Protein AF-A0A7Y8H910-F1 (afdb_monomer_lite)

Secondary structure (DSSP, 8-state):
-----EE-B--SSTT---B-TT-S-SSS--SEEEESSHHHHHH-THHHHS-S--EEEEEEEEEEEEEETTEEEEEEEEEEEEEEEE-TTT--EEETTTS-EEEEEEEEEEETTEEEEEEEEEETTTGGGS---TTPEEHHHHHHHHHHHH--EE----------

Sequence (164 aa):
MKRFKAECLCGYSYYFYELHTNGPPEVDPCGIYAYNSPQYAFADPLFKIIPNGVVFGKVKLWGKVQKHQFGYRAQFAYPFSLMIAVCDECKQPINLSSDFFILRVFGAFMEGGKTFAFSQFICRNCLSLVCSSETDLEGKRVVHLLQKKYGIQIEKREIGLTVS

Radius of gyration: 16.11 Å; chains: 1; bounding box: 35×38×42 Å

Structure (mmCIF, N/CA/C/O backbone):
data_AF-A0A7Y8H910-F1
#
_entry.id   AF-A0A7Y8H910-F1
#
loop_
_atom_site.group_PDB
_atom_site.id
_atom_site.type_symbol
_atom_site.label_atom_id
_atom_site.label_alt_id
_atom_site.label_comp_id
_atom_site.label_asym_id
_atom_site.label_entity_id
_atom_site.label_seq_id
_atom_site.pdbx_PDB_ins_code
_atom_site.Cartn_x
_atom_site.Cartn_y
_atom_site.Cartn_z
_atom_site.occupancy
_atom_site.B_iso_or_equiv
_atom_site.auth_seq_id
_atom_site.auth_comp_id
_atom_site.auth_asym_id
_atom_site.auth_atom_id
_atom_site.pdbx_PDB_model_num
ATOM 1 N N . MET A 1 1 ? -13.575 7.754 -15.348 1.00 40.75 1 MET A N 1
ATOM 2 C CA . MET A 1 1 ? -13.016 7.357 -14.032 1.00 40.75 1 MET A CA 1
ATOM 3 C C . MET A 1 1 ? -11.517 7.648 -14.027 1.00 40.75 1 MET A C 1
ATOM 5 O O . MET A 1 1 ? -10.818 7.087 -14.863 1.00 40.75 1 MET A O 1
ATOM 9 N N . LYS A 1 2 ? -11.016 8.555 -13.172 1.00 44.91 2 LYS A N 1
ATOM 10 C CA . LYS A 1 2 ? -9.565 8.810 -13.058 1.00 44.91 2 LYS A CA 1
ATOM 11 C C . LYS A 1 2 ? -8.913 7.582 -12.411 1.00 44.91 2 LYS A C 1
ATOM 13 O O . LYS A 1 2 ? -9.213 7.274 -11.263 1.00 44.91 2 LYS A O 1
ATOM 18 N N . ARG A 1 3 ? -8.076 6.855 -13.156 1.00 46.19 3 ARG A N 1
ATOM 19 C CA . ARG A 1 3 ? -7.318 5.714 -12.622 1.00 46.19 3 ARG A CA 1
ATOM 20 C C . ARG A 1 3 ? -6.145 6.255 -11.806 1.00 46.19 3 ARG A C 1
ATOM 22 O O . ARG A 1 3 ? -5.404 7.101 -12.299 1.00 46.19 3 ARG A O 1
ATOM 29 N N . PHE A 1 4 ? -6.002 5.798 -10.565 1.00 49.66 4 PHE A N 1
ATOM 30 C CA . PHE A 1 4 ? -4.780 6.018 -9.795 1.00 49.66 4 PHE A CA 1
ATOM 31 C C . PHE A 1 4 ? -3.636 5.279 -10.504 1.00 49.66 4 PHE A C 1
ATOM 33 O O . PHE A 1 4 ? -3.789 4.106 -10.838 1.00 49.66 4 PHE A O 1
ATOM 40 N N . LYS A 1 5 ? -2.522 5.954 -10.782 1.00 56.81 5 LYS A N 1
ATOM 41 C CA . LYS A 1 5 ? -1.302 5.311 -11.280 1.00 56.81 5 LYS A CA 1
ATOM 42 C C . LYS A 1 5 ? -0.199 5.572 -10.270 1.00 56.81 5 LYS A C 1
ATOM 44 O O . LYS A 1 5 ? -0.002 6.719 -9.876 1.00 56.81 5 LYS A O 1
ATOM 49 N N . ALA A 1 6 ? 0.476 4.515 -9.843 1.00 57.09 6 ALA A N 1
ATOM 50 C CA . ALA A 1 6 ? 1.787 4.658 -9.240 1.00 57.09 6 ALA A CA 1
ATOM 51 C C . ALA A 1 6 ? 2.819 4.690 -10.375 1.00 57.09 6 ALA A C 1
ATOM 53 O O . ALA A 1 6 ? 2.721 3.909 -11.327 1.00 57.09 6 ALA A O 1
ATOM 54 N N . GLU A 1 7 ? 3.764 5.616 -10.280 1.00 55.88 7 GLU A N 1
ATOM 55 C CA . GLU A 1 7 ? 4.914 5.741 -11.174 1.00 55.88 7 GLU A CA 1
ATOM 56 C C . GLU A 1 7 ? 6.166 5.621 -10.312 1.00 55.88 7 GLU A C 1
ATOM 58 O O . GLU A 1 7 ? 6.188 6.110 -9.180 1.00 55.88 7 GLU A O 1
ATOM 63 N N . CYS A 1 8 ? 7.185 4.930 -10.815 1.00 51.25 8 CYS A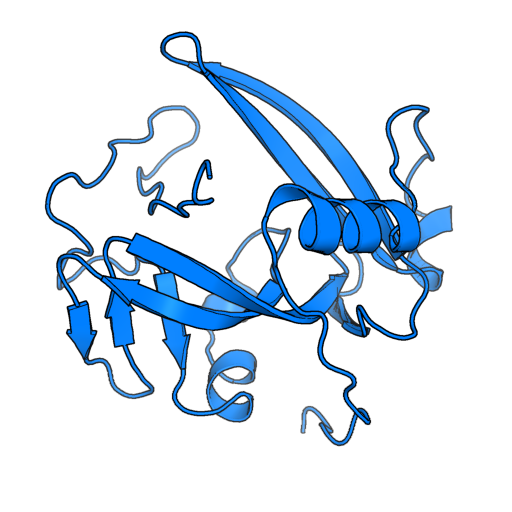 N 1
ATOM 64 C CA . CYS A 1 8 ? 8.439 4.846 -10.090 1.00 51.25 8 CYS A CA 1
ATOM 65 C C . CYS A 1 8 ? 9.147 6.208 -10.102 1.00 51.25 8 CYS A C 1
ATOM 67 O O . CYS A 1 8 ? 9.394 6.771 -11.168 1.00 51.25 8 CYS A O 1
ATOM 69 N N . LEU A 1 9 ? 9.455 6.718 -8.910 1.00 50.16 9 LEU A N 1
ATOM 70 C CA . LEU A 1 9 ? 10.248 7.922 -8.691 1.00 50.16 9 LEU A CA 1
ATOM 71 C C . LEU A 1 9 ? 11.657 7.479 -8.273 1.00 50.16 9 LEU A C 1
ATOM 73 O O . LEU A 1 9 ? 11.920 7.322 -7.083 1.00 50.16 9 LEU A O 1
ATOM 77 N N . CYS A 1 10 ? 12.539 7.206 -9.236 1.00 47.28 10 CYS A N 1
ATOM 78 C CA . CYS A 1 10 ? 13.961 6.973 -8.972 1.00 47.28 10 CYS A CA 1
ATOM 79 C C . CYS A 1 10 ? 14.784 8.165 -9.451 1.00 47.28 10 CYS A C 1
ATOM 81 O O . CYS A 1 10 ? 14.756 8.534 -10.613 1.00 47.28 10 CYS A O 1
ATOM 83 N N . GLY A 1 11 ? 15.519 8.753 -8.517 1.00 37.66 11 GLY A N 1
ATOM 84 C CA . GLY A 1 11 ? 16.592 9.705 -8.740 1.00 37.66 11 GLY A CA 1
ATOM 85 C C . GLY A 1 11 ? 17.434 9.664 -7.477 1.00 37.66 11 GLY A C 1
ATOM 86 O O . GLY A 1 11 ? 16.929 9.916 -6.382 1.00 37.66 11 GLY A O 1
ATOM 87 N N . TYR A 1 12 ? 18.677 9.203 -7.586 1.00 31.47 12 TYR A N 1
ATOM 88 C CA . TYR A 1 12 ? 19.590 9.238 -6.453 1.00 31.47 12 TYR A CA 1
ATOM 89 C C . TYR A 1 12 ? 19.811 10.700 -6.057 1.00 31.47 12 TYR A C 1
ATOM 91 O O . TYR A 1 12 ? 20.071 11.549 -6.904 1.00 31.47 12 TYR A O 1
ATOM 99 N N . SER A 1 13 ? 19.780 10.941 -4.749 1.00 26.38 13 SER A N 1
ATOM 100 C CA . SER A 1 13 ? 19.937 12.223 -4.061 1.00 26.38 13 SER A CA 1
ATOM 101 C C . SER A 1 13 ? 18.652 13.031 -3.875 1.00 26.38 13 SER A C 1
ATOM 103 O O . SER A 1 13 ? 17.880 13.301 -4.792 1.00 26.38 13 SER A O 1
ATOM 105 N N . TYR A 1 14 ? 18.452 13.418 -2.615 1.00 26.42 14 TYR A N 1
ATOM 106 C CA . TYR A 1 14 ? 17.711 14.598 -2.207 1.00 26.42 14 TYR A CA 1
ATOM 107 C C . TYR A 1 14 ? 17.711 15.646 -3.339 1.00 26.42 14 TYR A C 1
ATOM 109 O O . TYR A 1 14 ? 18.773 16.152 -3.681 1.00 26.42 14 TYR A O 1
ATOM 117 N N . TYR A 1 15 ? 16.527 15.951 -3.880 1.00 24.89 15 TYR A N 1
ATOM 118 C CA . TYR A 1 15 ? 16.200 17.073 -4.780 1.00 24.89 15 TYR A CA 1
ATOM 119 C C . TYR A 1 15 ? 16.029 16.859 -6.295 1.00 24.89 15 TYR A C 1
ATOM 121 O O . TYR A 1 15 ? 15.528 17.795 -6.910 1.00 24.89 15 TYR A O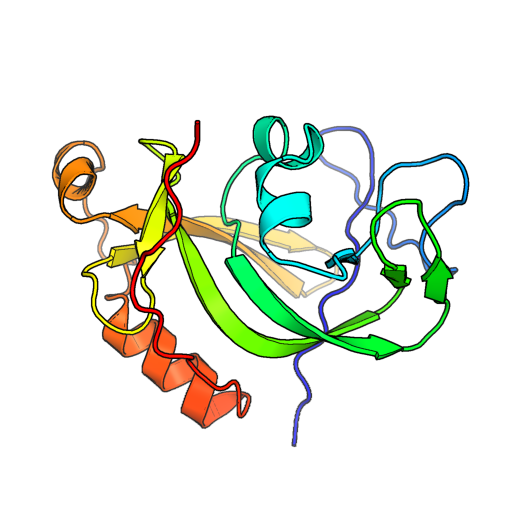 1
ATOM 129 N N . PHE A 1 16 ? 16.279 15.696 -6.911 1.00 23.92 16 PHE A N 1
ATOM 130 C CA . PHE A 1 16 ? 15.962 15.533 -8.348 1.00 23.92 16 PHE A CA 1
ATOM 131 C C . PHE A 1 16 ? 15.447 14.128 -8.697 1.00 23.92 16 PHE A C 1
ATOM 133 O O . PHE A 1 16 ? 16.192 13.155 -8.639 1.00 23.92 16 PHE A O 1
ATOM 140 N N . TYR A 1 17 ? 14.167 14.021 -9.079 1.00 39.88 17 TYR A N 1
ATOM 141 C CA . TYR A 1 17 ? 13.554 12.772 -9.546 1.00 39.88 17 TYR A CA 1
ATOM 142 C C . TYR A 1 17 ? 13.423 12.791 -11.073 1.00 39.88 17 TYR A C 1
ATOM 144 O O . TYR A 1 17 ? 12.532 13.445 -11.617 1.00 39.88 17 TYR A O 1
ATOM 152 N N . GLU A 1 18 ? 14.260 12.036 -11.784 1.00 35.31 18 GLU A N 1
ATOM 153 C CA . GLU A 1 18 ? 13.974 11.726 -13.183 1.00 35.31 18 GLU A CA 1
ATOM 154 C C . GLU A 1 18 ? 12.917 10.618 -13.233 1.00 35.31 18 GLU A C 1
ATOM 156 O O . GLU A 1 18 ? 13.115 9.489 -12.790 1.00 35.31 18 GLU A O 1
ATOM 161 N N . LEU A 1 19 ? 11.739 10.931 -13.771 1.00 44.59 19 LEU A N 1
ATOM 162 C CA . LEU A 1 19 ? 10.764 9.896 -14.098 1.00 44.59 19 LEU A CA 1
ATOM 163 C C . LEU A 1 19 ? 11.405 8.968 -15.132 1.00 44.59 19 LEU A C 1
ATOM 165 O O . LEU A 1 19 ? 11.657 9.393 -16.259 1.00 44.59 19 LEU A O 1
ATOM 169 N N . HIS A 1 20 ? 11.622 7.696 -14.791 1.00 47.62 20 HIS A N 1
ATOM 170 C CA . HIS A 1 20 ? 12.026 6.697 -15.778 1.00 47.62 20 HIS A CA 1
ATOM 171 C C . HIS A 1 20 ? 10.878 6.495 -16.778 1.00 47.62 20 HIS A C 1
ATOM 173 O O . HIS A 1 20 ? 9.996 5.647 -16.618 1.00 47.62 20 HIS A O 1
ATOM 179 N N . THR A 1 21 ? 10.885 7.284 -17.850 1.00 50.12 21 THR A N 1
ATOM 180 C CA . THR A 1 21 ? 9.899 7.241 -18.941 1.00 50.12 21 THR A CA 1
ATOM 181 C C . THR A 1 21 ? 9.909 5.904 -19.686 1.00 50.12 21 THR A C 1
ATOM 183 O O . THR A 1 21 ? 8.924 5.557 -20.336 1.00 50.12 21 THR A O 1
ATOM 186 N N . ASN A 1 22 ? 10.971 5.111 -19.514 1.00 52.88 22 ASN A N 1
ATOM 187 C CA . ASN A 1 22 ? 11.207 3.838 -20.198 1.00 52.88 22 ASN A CA 1
ATOM 188 C C . ASN A 1 22 ? 10.980 2.591 -19.316 1.00 52.88 22 ASN A C 1
ATOM 190 O O . ASN A 1 22 ? 11.297 1.472 -19.732 1.00 52.88 22 ASN A O 1
ATOM 194 N N . GLY A 1 23 ? 10.411 2.761 -18.115 1.00 51.75 23 GLY A N 1
ATOM 195 C CA . GLY A 1 23 ? 10.168 1.669 -17.166 1.00 51.75 23 GLY A CA 1
ATOM 196 C C . GLY A 1 23 ? 11.385 1.303 -16.311 1.00 51.75 23 GLY A C 1
ATOM 197 O O . GLY A 1 23 ? 12.408 1.984 -16.387 1.00 51.75 23 GLY A O 1
ATOM 198 N N . PRO A 1 24 ? 11.274 0.255 -15.470 1.00 55.03 24 PRO A N 1
ATOM 199 C CA . PRO A 1 24 ? 12.338 -0.111 -14.545 1.00 55.03 24 PRO A CA 1
ATOM 200 C C . PRO A 1 24 ? 13.628 -0.462 -15.315 1.00 55.03 24 PRO A C 1
ATOM 202 O O . PRO A 1 24 ? 13.572 -1.224 -16.292 1.00 55.03 24 PRO A O 1
ATOM 205 N N . PRO A 1 25 ? 14.778 0.111 -14.926 1.00 61.03 25 PRO A N 1
ATOM 206 C CA . PRO A 1 25 ? 16.081 -0.261 -15.464 1.00 61.03 25 PRO A CA 1
ATOM 207 C C . PRO A 1 25 ? 16.457 -1.689 -15.038 1.00 61.03 25 PRO A C 1
ATOM 209 O O . PRO A 1 25 ? 16.062 -2.175 -13.978 1.00 61.03 25 PRO A O 1
ATOM 212 N N . GLU A 1 26 ? 17.236 -2.387 -15.868 1.00 59.06 26 GLU A N 1
ATOM 213 C CA . GLU A 1 26 ? 17.642 -3.770 -15.566 1.00 59.06 26 GLU A CA 1
ATOM 214 C C . GLU A 1 26 ? 18.531 -3.850 -14.323 1.00 59.06 26 GLU A C 1
ATOM 216 O O . GLU A 1 26 ? 18.346 -4.747 -13.503 1.00 59.06 26 GLU A O 1
ATOM 221 N N . VAL A 1 27 ? 19.432 -2.879 -14.165 1.00 57.69 27 VAL A N 1
ATOM 222 C CA . VAL A 1 27 ? 20.478 -2.848 -13.130 1.00 57.69 27 VAL A CA 1
ATOM 223 C C . VAL A 1 27 ? 20.143 -1.990 -11.912 1.00 57.69 27 VAL A C 1
ATOM 225 O O . VAL A 1 27 ? 20.783 -2.157 -10.879 1.00 57.69 27 VAL A O 1
ATOM 228 N N . ASP A 1 28 ? 19.154 -1.101 -11.997 1.00 61.56 28 ASP A N 1
ATOM 229 C CA . ASP A 1 28 ? 18.771 -0.242 -10.872 1.00 61.56 28 ASP A CA 1
ATOM 230 C C . ASP A 1 28 ? 17.511 -0.816 -10.186 1.00 61.56 28 ASP A C 1
ATOM 232 O O . ASP A 1 28 ? 16.581 -1.270 -10.867 1.00 61.56 28 ASP A O 1
ATOM 236 N N . PRO A 1 29 ? 17.497 -0.900 -8.838 1.00 61.72 29 PRO A N 1
ATOM 237 C CA . PRO A 1 29 ? 16.412 -1.493 -8.065 1.00 61.72 29 PRO A CA 1
ATOM 238 C C . PRO A 1 29 ? 15.107 -0.692 -8.113 1.00 61.72 29 PRO A C 1
ATOM 240 O O . PRO A 1 29 ? 14.175 -1.032 -7.387 1.00 61.72 29 PRO A O 1
ATOM 243 N N . CYS A 1 30 ? 14.975 0.337 -8.939 1.00 57.72 30 CYS A N 1
ATOM 244 C CA . CYS A 1 30 ? 13.737 1.080 -9.019 1.00 57.72 30 CYS A CA 1
ATOM 245 C C . CYS A 1 30 ? 12.624 0.374 -9.820 1.00 57.72 30 CYS A C 1
ATOM 247 O O . CYS A 1 30 ? 12.853 -0.407 -10.745 1.00 57.72 30 CYS A O 1
ATOM 249 N N . GLY A 1 31 ? 11.377 0.591 -9.402 1.00 59.34 31 GLY A N 1
ATOM 250 C CA . GLY A 1 31 ? 10.167 0.035 -10.006 1.00 59.34 31 GLY A CA 1
ATOM 251 C C . GLY A 1 31 ? 9.088 -0.262 -8.966 1.00 59.34 31 GLY A C 1
ATOM 252 O O . GLY A 1 31 ? 9.319 -0.170 -7.762 1.00 59.34 31 GLY A O 1
ATOM 253 N N . ILE A 1 32 ? 7.895 -0.642 -9.427 1.00 73.81 32 ILE A N 1
ATOM 254 C CA . ILE A 1 32 ? 6.859 -1.196 -8.546 1.00 73.81 32 ILE A CA 1
ATOM 255 C C . ILE A 1 32 ? 7.069 -2.703 -8.466 1.00 73.81 32 ILE A C 1
ATOM 257 O O . ILE A 1 32 ? 6.957 -3.387 -9.485 1.00 73.81 32 ILE A O 1
ATOM 261 N N . TYR A 1 33 ? 7.362 -3.204 -7.268 1.00 78.38 33 TYR A N 1
ATOM 262 C CA . TYR A 1 33 ? 7.586 -4.624 -7.015 1.00 78.38 33 TYR A CA 1
ATOM 263 C C . TYR A 1 33 ? 6.266 -5.336 -6.743 1.00 78.38 33 TYR A C 1
ATOM 265 O O . TYR A 1 33 ? 5.506 -4.962 -5.849 1.00 78.38 33 TYR A O 1
ATOM 273 N N . ALA A 1 34 ? 6.011 -6.391 -7.506 1.00 85.50 34 ALA A N 1
ATOM 274 C CA . ALA A 1 34 ? 4.900 -7.301 -7.304 1.00 85.50 34 ALA A CA 1
ATOM 275 C C . ALA A 1 34 ? 5.450 -8.704 -7.067 1.00 85.50 34 ALA A C 1
ATOM 277 O O . ALA A 1 34 ? 5.967 -9.341 -7.981 1.00 85.50 34 ALA A O 1
ATOM 278 N N . TYR A 1 35 ? 5.315 -9.186 -5.839 1.00 85.94 35 TYR A N 1
ATOM 279 C CA . TYR A 1 35 ? 5.779 -10.507 -5.438 1.00 85.94 35 TYR A CA 1
ATOM 280 C C . TYR A 1 35 ? 4.709 -11.563 -5.720 1.00 85.94 35 TYR A C 1
ATOM 282 O O . TYR A 1 35 ? 3.514 -11.311 -5.563 1.00 85.94 35 TYR A O 1
ATOM 290 N N . ASN A 1 36 ? 5.137 -12.771 -6.087 1.00 84.44 36 ASN A N 1
ATOM 291 C CA . ASN A 1 36 ? 4.233 -13.902 -6.319 1.00 84.44 36 ASN A CA 1
ATOM 292 C C . ASN A 1 36 ? 3.574 -14.407 -5.026 1.00 84.44 36 ASN A C 1
ATOM 294 O O . ASN A 1 36 ? 2.540 -15.069 -5.081 1.00 84.44 36 ASN A O 1
ATOM 298 N N . SER A 1 37 ? 4.162 -14.108 -3.864 1.00 81.00 37 SER A N 1
ATOM 299 C CA . SER A 1 37 ? 3.590 -14.427 -2.560 1.00 81.00 37 SER A CA 1
ATOM 300 C C . SER A 1 37 ? 3.910 -13.333 -1.531 1.00 81.00 37 SER A C 1
ATOM 302 O O . SER A 1 37 ? 4.956 -12.681 -1.630 1.00 81.00 37 SER A O 1
ATOM 304 N N . PRO A 1 38 ? 3.047 -13.128 -0.516 1.00 74.81 38 PRO A N 1
ATOM 305 C CA . PRO A 1 38 ? 3.334 -12.196 0.570 1.00 74.81 38 PRO A CA 1
ATOM 306 C C . PRO A 1 38 ? 4.628 -12.527 1.319 1.00 74.81 38 PRO A C 1
ATOM 308 O O . PRO A 1 38 ? 5.328 -11.616 1.739 1.00 74.81 38 PRO A O 1
ATOM 311 N N . GLN A 1 39 ? 4.960 -13.812 1.478 1.00 78.50 39 GLN A N 1
ATOM 312 C CA . GLN A 1 39 ? 6.147 -14.259 2.211 1.00 78.50 39 GLN A CA 1
ATOM 313 C C . GLN A 1 39 ? 7.432 -13.707 1.589 1.00 78.50 39 GLN A C 1
ATOM 315 O O . GLN A 1 39 ? 8.297 -13.221 2.311 1.00 78.50 39 GLN A O 1
ATOM 320 N N . TYR A 1 40 ? 7.529 -13.710 0.256 1.00 81.44 40 TYR A N 1
ATOM 321 C CA . TYR A 1 40 ? 8.676 -13.113 -0.425 1.00 81.44 40 TYR A CA 1
ATOM 322 C C . TYR A 1 40 ? 8.741 -11.600 -0.232 1.00 81.44 40 TYR A C 1
ATOM 324 O O . TYR A 1 40 ? 9.825 -11.066 -0.040 1.00 81.44 40 TYR A O 1
ATOM 332 N N . ALA A 1 41 ? 7.591 -10.922 -0.214 1.00 77.12 41 ALA A N 1
ATOM 333 C CA . ALA A 1 41 ? 7.538 -9.478 -0.011 1.00 77.12 41 ALA A CA 1
ATOM 334 C C . ALA A 1 41 ? 8.054 -9.055 1.380 1.00 77.12 41 ALA A C 1
ATOM 336 O O . ALA A 1 41 ? 8.688 -8.013 1.502 1.00 77.12 41 ALA A O 1
ATOM 337 N N . PHE A 1 42 ? 7.801 -9.863 2.418 1.00 72.31 42 PHE A N 1
ATOM 338 C CA . PHE A 1 42 ? 8.299 -9.613 3.779 1.00 72.31 42 PHE A CA 1
ATOM 339 C C . PHE A 1 42 ? 9.759 -10.029 3.984 1.00 72.31 42 PHE A C 1
ATOM 341 O O . PHE A 1 42 ? 10.449 -9.439 4.812 1.00 72.31 42 PHE A O 1
ATOM 348 N N . ALA A 1 43 ? 10.221 -11.050 3.260 1.00 76.25 43 ALA A N 1
ATOM 349 C CA . ALA A 1 43 ? 11.595 -11.536 3.351 1.00 76.25 43 ALA A CA 1
ATOM 350 C C . ALA A 1 43 ? 12.592 -10.682 2.549 1.00 76.25 43 ALA A C 1
ATOM 352 O O . ALA A 1 43 ? 13.794 -10.768 2.800 1.00 76.25 43 ALA A O 1
ATOM 353 N N . ASP A 1 44 ? 12.116 -9.882 1.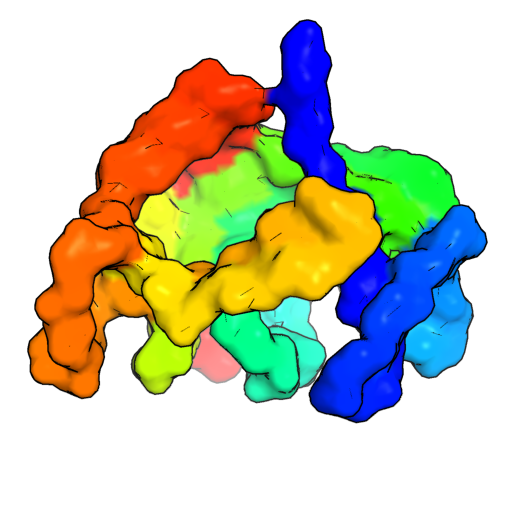588 1.00 74.88 44 ASP A N 1
ATOM 354 C CA . ASP A 1 44 ? 12.980 -9.086 0.719 1.00 74.88 44 ASP A CA 1
ATOM 355 C C . ASP A 1 44 ? 13.757 -8.022 1.528 1.00 74.88 44 ASP A C 1
ATOM 357 O O . ASP A 1 44 ? 13.142 -7.169 2.174 1.00 74.88 44 ASP A O 1
ATOM 361 N N . PRO A 1 45 ? 15.106 -8.016 1.498 1.00 70.50 45 PRO A N 1
ATOM 362 C CA . PRO A 1 45 ? 15.913 -6.994 2.163 1.00 70.50 45 PRO A CA 1
ATOM 363 C C . PRO A 1 45 ? 15.593 -5.563 1.721 1.00 70.50 45 PRO A C 1
ATOM 365 O O . PRO A 1 45 ? 15.780 -4.641 2.517 1.00 70.50 45 PRO A O 1
ATOM 368 N N . LEU A 1 46 ? 15.066 -5.368 0.502 1.00 66.94 46 LEU A N 1
ATOM 369 C CA . LEU A 1 46 ? 14.580 -4.071 0.028 1.00 66.94 46 LEU A CA 1
ATOM 370 C C . LEU A 1 46 ? 13.542 -3.481 0.989 1.00 66.94 46 LEU A C 1
ATOM 372 O O . LEU A 1 46 ? 13.544 -2.281 1.243 1.00 66.94 46 LEU A O 1
ATOM 376 N N . PHE A 1 47 ? 12.707 -4.319 1.608 1.00 65.62 47 PHE A N 1
ATOM 377 C CA . PHE A 1 47 ? 11.722 -3.880 2.592 1.00 65.62 47 PHE A CA 1
ATOM 378 C C . PHE A 1 47 ? 12.351 -3.171 3.800 1.00 65.62 47 PHE A C 1
ATOM 380 O O . PHE A 1 47 ? 11.773 -2.228 4.334 1.00 65.62 47 PHE A O 1
ATOM 387 N N . LYS A 1 48 ? 13.551 -3.590 4.219 1.00 62.31 48 LYS A N 1
ATOM 388 C CA . LYS A 1 48 ? 14.248 -3.001 5.373 1.00 62.31 48 LYS A CA 1
ATOM 389 C C . LYS A 1 48 ? 14.859 -1.636 5.066 1.00 62.31 48 LYS A C 1
ATOM 391 O O . LYS A 1 48 ? 15.124 -0.880 5.995 1.00 62.31 48 LYS A O 1
ATOM 396 N N . ILE A 1 49 ? 15.097 -1.337 3.789 1.00 61.41 49 ILE A N 1
ATOM 397 C CA . ILE A 1 49 ? 15.746 -0.097 3.347 1.00 61.41 49 ILE A CA 1
ATOM 398 C C . ILE A 1 49 ? 14.771 0.910 2.732 1.00 61.41 49 ILE A C 1
ATOM 400 O O . ILE A 1 49 ? 15.157 2.064 2.574 1.00 61.41 49 ILE A O 1
ATOM 404 N N . ILE A 1 50 ? 13.533 0.518 2.394 1.00 61.91 50 ILE A N 1
ATOM 405 C CA . ILE A 1 50 ? 12.523 1.453 1.879 1.00 61.91 50 ILE A CA 1
ATOM 406 C C . ILE A 1 50 ? 12.087 2.386 3.018 1.00 61.91 50 ILE A C 1
ATOM 408 O O . ILE A 1 50 ? 11.491 1.929 4.002 1.00 61.91 50 ILE A O 1
ATOM 412 N N . PRO A 1 51 ? 12.358 3.698 2.906 1.00 52.41 51 PRO A N 1
ATOM 413 C CA . PRO A 1 51 ? 11.927 4.648 3.903 1.00 52.41 51 PRO A CA 1
ATOM 414 C C . PRO A 1 51 ? 10.435 4.907 3.710 1.00 52.41 51 PRO A C 1
ATOM 416 O O . PRO A 1 51 ? 10.013 5.515 2.733 1.00 52.41 51 PRO A O 1
ATOM 419 N N . ASN A 1 52 ? 9.673 4.495 4.713 1.00 65.19 52 ASN A N 1
ATOM 420 C CA . ASN A 1 52 ? 8.335 4.972 5.018 1.00 65.19 52 ASN A CA 1
ATOM 421 C C . ASN A 1 52 ? 7.187 4.587 4.062 1.00 65.19 52 ASN A C 1
ATOM 423 O O . ASN A 1 52 ? 7.363 4.360 2.868 1.00 65.19 52 ASN A O 1
ATOM 427 N N . GLY A 1 53 ? 5.968 4.507 4.604 1.00 66.56 53 GLY A N 1
ATOM 428 C CA . GLY A 1 53 ? 4.740 4.438 3.801 1.00 66.56 53 GLY A CA 1
ATOM 429 C C . GLY A 1 53 ? 4.489 3.130 3.032 1.00 66.56 53 GLY A C 1
ATOM 430 O O . GLY A 1 53 ? 3.734 3.136 2.057 1.00 66.56 53 GLY A O 1
ATOM 431 N N . VAL A 1 54 ? 5.099 2.007 3.432 1.00 77.31 54 VAL A N 1
ATOM 432 C CA . VAL A 1 54 ? 4.941 0.728 2.717 1.00 77.31 54 VAL A CA 1
ATOM 433 C C . VAL A 1 54 ? 3.544 0.142 2.926 1.00 77.31 54 VAL A C 1
ATOM 435 O O . VAL A 1 54 ? 3.081 -0.026 4.057 1.00 77.31 54 VAL A O 1
ATOM 438 N N . VAL A 1 55 ? 2.897 -0.231 1.818 1.00 81.81 55 VAL A N 1
ATOM 439 C CA . VAL A 1 55 ? 1.604 -0.924 1.810 1.00 81.81 55 VAL A CA 1
ATOM 440 C C . VAL A 1 55 ? 1.664 -2.150 0.904 1.00 81.81 55 VAL A C 1
ATOM 442 O O . VAL A 1 55 ? 2.108 -2.079 -0.239 1.00 81.81 55 VAL A O 1
ATOM 445 N N . PHE A 1 56 ? 1.159 -3.270 1.408 1.00 84.31 56 PHE A N 1
ATOM 446 C CA . PHE A 1 56 ? 1.027 -4.533 0.699 1.00 84.31 56 PHE A CA 1
ATOM 447 C C . PHE A 1 56 ? -0.400 -4.753 0.213 1.00 84.31 56 PHE A C 1
ATOM 449 O O . PHE A 1 56 ? -1.380 -4.464 0.909 1.00 84.31 56 PHE A O 1
ATOM 456 N N . GLY A 1 57 ? -0.510 -5.340 -0.973 1.00 86.88 57 GLY A N 1
ATOM 457 C CA . GLY A 1 57 ? -1.781 -5.597 -1.623 1.00 86.88 57 GLY A CA 1
ATOM 458 C C . GLY A 1 57 ? -1.613 -6.257 -2.984 1.00 86.88 57 GLY A C 1
ATOM 459 O O . GLY A 1 57 ? -0.501 -6.606 -3.383 1.00 86.88 57 GLY A O 1
ATOM 460 N N . LYS A 1 58 ? -2.719 -6.426 -3.710 1.00 88.88 58 LYS A N 1
ATOM 461 C CA . LYS A 1 58 ? -2.685 -6.900 -5.095 1.00 88.88 58 LYS A CA 1
ATOM 462 C C . LYS A 1 58 ? -2.653 -5.710 -6.033 1.00 88.88 58 LYS A C 1
ATOM 464 O O . LYS A 1 58 ? -3.382 -4.735 -5.855 1.00 88.88 58 LYS A O 1
ATOM 469 N N . VAL A 1 59 ? -1.854 -5.822 -7.082 1.00 87.50 59 VAL A N 1
ATOM 470 C CA . VAL A 1 59 ? -1.697 -4.783 -8.097 1.00 87.50 59 VAL A CA 1
ATOM 471 C C . VAL A 1 59 ? -1.982 -5.342 -9.484 1.00 87.50 59 VAL A C 1
ATOM 473 O O . VAL A 1 59 ? -1.739 -6.514 -9.762 1.00 87.50 59 VAL A O 1
ATOM 476 N N . LYS A 1 60 ? -2.490 -4.490 -10.373 1.00 86.56 60 LYS A N 1
ATOM 477 C CA . LYS A 1 60 ? -2.503 -4.744 -11.817 1.00 86.56 60 LYS A CA 1
ATOM 478 C C . LYS A 1 60 ? -1.337 -3.986 -12.432 1.00 86.56 60 LYS A C 1
ATOM 480 O O . LYS A 1 60 ? -1.261 -2.773 -12.254 1.00 86.56 60 LYS A O 1
ATOM 485 N N . LEU A 1 61 ? -0.455 -4.697 -13.125 1.00 85.81 61 LEU A N 1
ATOM 486 C CA . LEU A 1 61 ? 0.749 -4.145 -13.750 1.00 85.81 61 LEU A CA 1
ATOM 487 C C . LEU A 1 61 ? 0.508 -3.865 -15.237 1.00 85.81 61 LEU A C 1
ATOM 489 O O . LEU A 1 61 ? -0.218 -4.618 -15.887 1.00 85.81 61 LEU A O 1
ATOM 493 N N . TRP A 1 62 ? 1.121 -2.814 -15.783 1.00 83.44 62 TRP A N 1
ATOM 494 C CA . TRP A 1 62 ? 1.161 -2.567 -17.232 1.00 83.44 62 TRP A CA 1
ATOM 495 C C . TRP A 1 62 ? 2.379 -1.722 -17.636 1.00 83.44 62 TRP A C 1
ATOM 497 O O . TRP A 1 62 ? 3.171 -1.294 -16.793 1.00 83.44 62 TRP A O 1
ATOM 507 N N . GLY A 1 63 ? 2.521 -1.476 -18.942 1.00 83.19 63 GLY A N 1
ATOM 508 C CA . GLY A 1 63 ? 3.708 -0.851 -19.529 1.00 83.19 63 GLY A CA 1
ATOM 509 C C . GLY A 1 63 ? 4.824 -1.878 -19.701 1.00 83.19 63 GLY A C 1
ATOM 510 O O . GLY A 1 63 ? 4.554 -3.030 -20.042 1.00 83.19 63 GLY A O 1
ATOM 511 N N . LYS A 1 64 ? 6.073 -1.480 -19.443 1.00 83.56 64 LYS A N 1
ATOM 512 C CA . LYS A 1 64 ? 7.202 -2.419 -19.403 1.00 83.56 64 LYS A CA 1
ATOM 513 C C . LYS A 1 64 ? 7.163 -3.237 -18.110 1.00 83.56 64 LYS A C 1
ATOM 515 O O . LYS A 1 64 ? 7.232 -2.665 -17.023 1.00 83.56 64 LYS A O 1
ATOM 520 N N . VAL A 1 65 ? 7.071 -4.561 -18.236 1.00 84.88 65 VAL A N 1
ATOM 521 C CA . VAL A 1 65 ? 7.071 -5.512 -17.113 1.00 84.88 65 VAL A CA 1
ATOM 522 C C . VAL A 1 65 ? 8.272 -6.444 -17.245 1.00 84.88 65 VAL A C 1
ATOM 524 O O . VAL A 1 65 ? 8.473 -7.054 -18.290 1.00 84.88 65 VAL A O 1
ATOM 527 N N . GLN A 1 66 ? 9.065 -6.556 -16.185 1.00 84.94 66 GLN A N 1
ATOM 528 C CA . GLN A 1 66 ? 10.248 -7.408 -16.110 1.00 84.94 66 GLN A CA 1
ATOM 529 C C . GLN A 1 66 ? 10.080 -8.425 -14.987 1.00 84.94 66 GLN A C 1
ATOM 531 O O . GLN A 1 66 ? 9.687 -8.076 -13.876 1.00 84.94 66 GLN A O 1
ATOM 536 N N . LYS A 1 67 ? 10.395 -9.690 -15.258 1.00 88.12 67 LYS A N 1
ATOM 537 C CA . LYS A 1 67 ? 10.403 -10.733 -14.231 1.00 88.12 67 LYS A CA 1
ATOM 538 C C . LYS A 1 67 ? 11.670 -10.612 -13.377 1.00 88.12 67 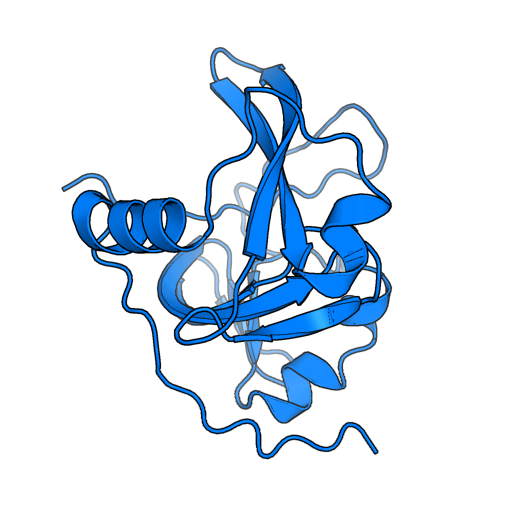LYS A C 1
ATOM 540 O O . LYS A 1 67 ? 12.743 -10.346 -13.907 1.00 88.12 67 LYS A O 1
ATOM 545 N N . HIS A 1 68 ? 11.550 -10.840 -12.075 1.00 82.56 68 HIS A N 1
ATOM 546 C CA . HIS A 1 68 ? 12.677 -11.060 -11.165 1.00 82.56 68 HIS A CA 1
ATOM 547 C C . HIS A 1 68 ? 12.468 -12.367 -10.388 1.00 82.56 68 HIS A C 1
ATOM 549 O O . HIS A 1 68 ? 11.460 -13.054 -10.568 1.00 82.56 68 HIS A O 1
ATOM 555 N N . GLN A 1 69 ? 13.418 -12.722 -9.519 1.00 84.56 69 GLN A N 1
ATOM 556 C CA . GLN A 1 69 ? 13.431 -14.001 -8.800 1.00 84.56 69 GLN A CA 1
ATOM 557 C C . GLN A 1 69 ? 12.131 -14.299 -8.028 1.00 84.56 69 GLN A C 1
ATOM 559 O O . GLN A 1 69 ? 11.711 -15.453 -7.966 1.00 84.56 69 GLN A O 1
ATOM 564 N N . PHE A 1 70 ? 11.467 -13.273 -7.487 1.00 84.44 70 PHE A N 1
ATOM 565 C CA . PHE A 1 70 ? 10.301 -13.429 -6.608 1.00 84.44 70 PHE A CA 1
ATOM 566 C C . PHE A 1 70 ? 8.985 -12.921 -7.209 1.00 84.44 70 PHE A C 1
ATOM 568 O O . PHE A 1 70 ? 7.949 -12.978 -6.542 1.00 84.44 70 PHE A O 1
ATOM 575 N N . GLY A 1 71 ? 8.995 -12.441 -8.456 1.00 88.75 71 GLY A N 1
ATOM 576 C CA . GLY A 1 71 ? 7.823 -11.815 -9.058 1.00 88.75 71 GLY A CA 1
ATOM 577 C C . GLY A 1 71 ? 8.144 -10.934 -10.259 1.00 88.75 71 GLY A C 1
ATOM 578 O O . GLY A 1 71 ? 8.870 -11.345 -11.167 1.00 88.75 71 GLY A O 1
ATOM 579 N N . TYR A 1 72 ? 7.579 -9.730 -10.275 1.00 87.44 72 TYR A N 1
ATOM 580 C CA . TYR A 1 72 ? 7.645 -8.793 -11.390 1.00 87.44 72 TYR A CA 1
ATOM 581 C C . TYR A 1 72 ? 7.930 -7.364 -10.923 1.00 87.44 72 TYR A C 1
ATOM 583 O O . TYR A 1 72 ? 7.452 -6.927 -9.880 1.00 87.44 72 TYR A O 1
ATOM 591 N N . ARG A 1 73 ? 8.656 -6.612 -11.750 1.00 84.31 73 ARG A N 1
ATOM 592 C CA . ARG A 1 73 ? 8.786 -5.155 -11.680 1.00 84.31 73 ARG A CA 1
ATOM 593 C C . ARG A 1 73 ? 8.056 -4.547 -12.864 1.00 84.31 73 ARG A C 1
ATOM 595 O O . ARG A 1 73 ? 8.198 -5.043 -1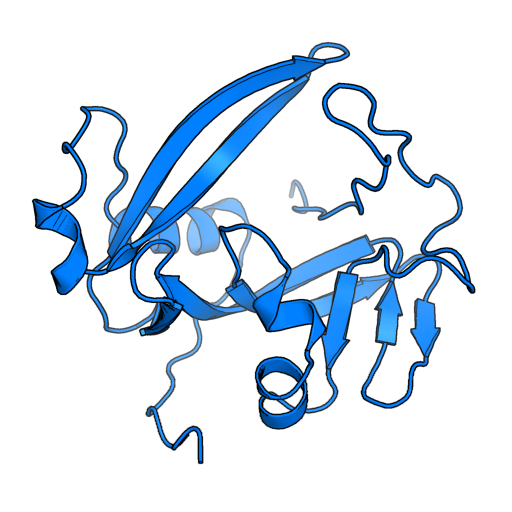3.981 1.00 84.31 73 ARG A O 1
ATOM 602 N N . ALA A 1 74 ? 7.291 -3.485 -12.649 1.00 79.75 74 ALA A N 1
ATOM 603 C CA . ALA A 1 74 ? 6.581 -2.813 -13.735 1.00 79.75 74 ALA A CA 1
ATOM 604 C C . ALA A 1 74 ? 6.783 -1.302 -13.730 1.00 79.75 74 ALA A C 1
ATOM 606 O O . ALA A 1 74 ? 7.006 -0.692 -12.683 1.00 79.75 74 ALA A O 1
ATOM 607 N N . GLN A 1 75 ? 6.647 -0.712 -14.918 1.00 75.38 75 GLN A N 1
ATOM 608 C CA . GLN A 1 75 ? 6.622 0.735 -15.119 1.00 75.38 75 GLN A CA 1
ATOM 609 C C . GLN A 1 75 ? 5.425 1.387 -14.422 1.00 75.38 75 GLN A C 1
ATOM 611 O O . GLN A 1 75 ? 5.564 2.447 -13.816 1.00 75.38 75 GLN A O 1
ATOM 616 N N . PHE A 1 76 ? 4.258 0.748 -14.502 1.00 77.31 76 PHE A N 1
ATOM 617 C CA . PHE A 1 76 ? 3.031 1.258 -13.913 1.00 77.31 76 PHE A CA 1
ATOM 618 C C . PHE A 1 76 ? 2.295 0.173 -13.138 1.00 77.31 76 PHE A C 1
ATOM 620 O O . PHE A 1 76 ? 2.290 -1.001 -13.526 1.00 77.31 76 PHE A O 1
ATOM 627 N N . ALA A 1 77 ? 1.599 0.594 -12.084 1.00 82.56 77 ALA A N 1
ATOM 628 C CA . ALA A 1 77 ? 0.662 -0.265 -11.385 1.00 82.56 77 ALA A CA 1
ATOM 629 C C . ALA A 1 77 ? -0.569 0.487 -10.884 1.00 82.56 77 ALA A C 1
ATOM 631 O O . ALA A 1 77 ? -0.549 1.693 -10.615 1.00 82.56 77 ALA A O 1
ATOM 632 N N . TYR A 1 78 ? -1.642 -0.277 -10.722 1.00 83.56 78 TYR A N 1
ATOM 633 C CA . TYR A 1 78 ? -2.882 0.140 -10.092 1.00 83.56 78 TYR A CA 1
ATOM 634 C C . TYR A 1 78 ? -3.123 -0.793 -8.905 1.00 83.56 78 TYR A C 1
ATOM 636 O O . TYR A 1 78 ? -3.196 -2.010 -9.117 1.00 83.56 78 TYR A O 1
ATOM 644 N N . PRO A 1 79 ? -3.251 -0.261 -7.678 1.00 85.31 79 PRO A N 1
ATOM 645 C CA . PRO A 1 79 ? -3.607 -1.057 -6.516 1.00 85.31 79 PRO A CA 1
ATOM 646 C C . PRO A 1 79 ? -5.031 -1.577 -6.701 1.00 85.31 79 PRO A C 1
ATOM 648 O O . PRO A 1 79 ? -5.995 -0.820 -6.689 1.00 85.31 79 PRO A O 1
ATOM 651 N N . PHE A 1 80 ? -5.162 -2.881 -6.917 1.00 87.06 80 PHE A N 1
ATOM 652 C CA . PHE A 1 80 ? -6.456 -3.544 -7.005 1.00 87.06 80 PHE A CA 1
ATOM 653 C C . PHE A 1 80 ? -7.048 -3.741 -5.611 1.00 87.06 80 PHE A C 1
ATOM 655 O O . PHE A 1 80 ? -8.226 -3.467 -5.377 1.00 87.06 80 PHE A O 1
ATOM 662 N N . SER A 1 81 ? -6.200 -4.156 -4.676 1.00 89.19 81 SER A N 1
ATOM 663 C CA . SER A 1 81 ? -6.549 -4.288 -3.273 1.00 89.19 81 SER A CA 1
ATOM 664 C C . SER A 1 81 ? -5.364 -3.952 -2.378 1.00 89.19 81 SER A C 1
ATOM 666 O O . SER A 1 81 ? -4.219 -4.071 -2.805 1.00 89.19 81 SER A O 1
ATOM 668 N N . LEU A 1 82 ? -5.637 -3.548 -1.140 1.00 89.19 82 LEU A N 1
ATOM 669 C CA . LEU A 1 82 ? -4.651 -3.323 -0.084 1.00 89.19 82 LEU A CA 1
ATOM 670 C C . LEU A 1 82 ? -5.024 -4.155 1.143 1.00 89.19 82 LEU A C 1
ATOM 672 O O . LEU A 1 82 ? -6.194 -4.469 1.352 1.00 89.19 82 LEU A O 1
ATOM 676 N N . MET A 1 83 ? -4.033 -4.520 1.948 1.00 88.88 83 MET A N 1
ATOM 677 C CA . MET A 1 83 ? -4.217 -5.458 3.056 1.00 88.88 83 MET A CA 1
ATOM 678 C C . MET A 1 83 ? -3.462 -5.028 4.313 1.00 88.88 83 MET A C 1
ATOM 680 O O . MET A 1 83 ? -4.054 -4.899 5.381 1.00 88.88 83 MET A O 1
ATOM 684 N N . ILE A 1 84 ? -2.155 -4.798 4.187 1.00 87.88 84 ILE A N 1
ATOM 685 C CA . ILE A 1 84 ? -1.270 -4.484 5.311 1.00 87.88 84 ILE A CA 1
ATOM 686 C C . ILE A 1 84 ? -0.536 -3.191 4.994 1.00 87.88 84 ILE A C 1
ATOM 688 O O . ILE A 1 84 ? 0.045 -3.079 3.921 1.00 87.88 84 ILE A O 1
ATOM 692 N N . ALA A 1 85 ? -0.535 -2.245 5.923 1.00 87.56 85 ALA A N 1
ATOM 693 C CA . ALA A 1 85 ? 0.446 -1.167 5.956 1.00 87.56 85 ALA A CA 1
ATOM 694 C C . ALA A 1 85 ? 1.517 -1.480 7.002 1.00 87.56 85 ALA A C 1
ATOM 696 O O . ALA A 1 85 ? 1.373 -2.409 7.793 1.00 87.56 85 ALA A O 1
ATOM 697 N N . VAL A 1 86 ? 2.600 -0.720 7.011 1.00 85.25 86 VAL A N 1
ATOM 698 C CA . VAL A 1 86 ? 3.686 -0.888 7.979 1.00 85.25 86 VAL A CA 1
ATOM 699 C C . VAL A 1 86 ? 3.786 0.380 8.793 1.00 85.25 86 VAL A C 1
ATOM 701 O O . VAL A 1 86 ? 3.840 1.462 8.221 1.00 85.25 86 VAL A O 1
ATOM 704 N N . CYS A 1 87 ? 3.801 0.242 10.117 1.00 87.31 87 CYS A N 1
ATOM 705 C CA . CYS A 1 87 ? 3.988 1.384 10.995 1.00 87.31 87 CYS A CA 1
ATOM 706 C C . CYS A 1 87 ? 5.359 2.013 10.743 1.00 87.31 87 CYS A C 1
ATOM 708 O O . CYS A 1 87 ? 6.379 1.336 10.865 1.00 87.31 87 CYS A O 1
ATOM 710 N N . ASP A 1 88 ? 5.399 3.304 10.445 1.00 86.00 88 ASP A N 1
ATOM 711 C CA . ASP A 1 88 ? 6.648 4.007 10.172 1.00 86.00 88 ASP A CA 1
ATOM 712 C C . ASP A 1 88 ? 7.574 4.090 11.390 1.00 86.00 88 ASP A C 1
ATOM 714 O O . ASP A 1 88 ? 8.790 4.105 11.218 1.00 86.00 88 ASP A O 1
ATOM 718 N N . GLU A 1 89 ? 7.027 4.045 12.604 1.00 85.94 89 GLU A N 1
ATOM 719 C CA . GLU A 1 89 ? 7.806 4.132 13.844 1.00 85.94 89 GLU A CA 1
ATOM 720 C C . GLU A 1 89 ? 8.339 2.764 14.287 1.00 85.94 89 GLU A C 1
ATOM 722 O O . GLU A 1 89 ? 9.545 2.548 14.370 1.00 85.94 89 GLU A O 1
ATOM 727 N N . CYS A 1 90 ? 7.452 1.797 14.544 1.00 87.12 90 CYS A N 1
ATOM 728 C CA . CYS A 1 90 ? 7.851 0.497 15.100 1.00 87.12 90 CYS A CA 1
ATOM 729 C C . CYS A 1 90 ? 8.081 -0.601 14.055 1.00 87.12 90 CYS A C 1
ATOM 731 O O . CYS A 1 90 ? 8.408 -1.730 14.422 1.00 87.12 90 CYS A O 1
ATOM 733 N N . LYS A 1 91 ? 7.856 -0.302 12.769 1.00 84.81 91 LYS A N 1
ATOM 734 C CA . LYS A 1 91 ? 7.973 -1.235 11.631 1.00 84.81 91 LYS A CA 1
ATOM 735 C C . LYS A 1 91 ? 7.096 -2.490 11.730 1.00 84.81 91 LYS A C 1
ATOM 737 O O . LYS A 1 91 ? 7.255 -3.421 10.945 1.00 84.81 91 LYS A O 1
ATOM 742 N N . GLN A 1 92 ? 6.137 -2.507 12.655 1.00 85.94 92 GLN A N 1
ATOM 743 C CA . GLN A 1 92 ? 5.169 -3.591 12.794 1.00 85.94 92 GLN A CA 1
ATOM 744 C C . GLN A 1 92 ? 4.060 -3.479 11.738 1.00 85.94 92 GLN A C 1
ATOM 746 O O . GLN A 1 92 ? 3.690 -2.363 11.352 1.00 85.94 92 GLN A O 1
ATOM 751 N N . PRO A 1 93 ? 3.507 -4.614 11.276 1.00 86.31 93 PRO A N 1
ATOM 752 C CA . PRO A 1 93 ? 2.387 -4.615 10.347 1.00 86.31 93 PRO A CA 1
ATOM 753 C C . PRO A 1 93 ? 1.125 -4.020 10.989 1.00 86.31 93 PRO A C 1
ATOM 755 O O . PRO A 1 93 ? 0.844 -4.231 12.165 1.00 86.31 93 PRO A O 1
ATOM 758 N N . ILE A 1 94 ? 0.351 -3.303 10.179 1.00 89.25 94 ILE A N 1
ATOM 759 C CA . ILE A 1 94 ? -0.958 -2.724 10.484 1.00 89.25 94 ILE A CA 1
ATOM 760 C C . ILE A 1 94 ? -1.965 -3.362 9.529 1.00 89.25 94 ILE A C 1
ATOM 762 O O . ILE A 1 94 ? -1.854 -3.209 8.310 1.00 89.25 94 ILE A O 1
ATOM 766 N N . ASN A 1 95 ? -2.974 -4.047 10.055 1.00 90.56 95 ASN A N 1
ATOM 767 C CA . ASN A 1 95 ? -4.067 -4.581 9.255 1.00 90.56 95 ASN A CA 1
ATOM 768 C C . ASN A 1 95 ? -5.050 -3.468 8.884 1.00 90.56 95 ASN A C 1
ATOM 770 O O . ASN A 1 95 ? -5.791 -2.968 9.728 1.00 90.56 95 ASN A O 1
ATOM 774 N N . LEU A 1 96 ? -5.105 -3.108 7.599 1.00 90.12 96 LEU A N 1
ATOM 775 C CA . LEU A 1 96 ? -5.930 -1.995 7.120 1.00 90.12 96 LEU A CA 1
ATOM 776 C C . LEU A 1 96 ? -7.436 -2.213 7.325 1.00 90.12 96 LEU A C 1
ATOM 778 O O . LEU A 1 96 ? -8.202 -1.252 7.285 1.00 90.12 96 LEU A O 1
ATOM 782 N N . SER A 1 97 ? -7.870 -3.464 7.509 1.00 90.25 97 SER A N 1
ATOM 783 C CA . SER A 1 97 ? -9.284 -3.809 7.676 1.00 90.25 97 SER A CA 1
ATOM 784 C C . SER A 1 97 ? -9.774 -3.745 9.127 1.00 90.25 97 SER A C 1
ATOM 786 O O . SER A 1 97 ? -10.969 -3.539 9.345 1.00 90.25 97 SER A O 1
ATOM 788 N N . SER A 1 98 ? -8.881 -3.921 10.106 1.00 89.75 98 SER A N 1
ATOM 789 C CA . SER A 1 98 ? -9.243 -4.098 11.520 1.00 89.75 98 SER A CA 1
ATOM 790 C C . SER A 1 98 ? -8.537 -3.135 12.463 1.00 89.75 98 SER A C 1
ATOM 792 O O . SER A 1 98 ? -9.125 -2.722 13.464 1.00 89.75 98 SER A O 1
ATOM 794 N N . ASP A 1 99 ? -7.291 -2.781 12.165 1.00 90.88 99 ASP A N 1
ATOM 795 C CA . ASP A 1 99 ? -6.438 -2.095 13.120 1.00 90.88 99 ASP A CA 1
ATOM 796 C C . ASP A 1 99 ? -6.669 -0.591 13.071 1.00 90.88 99 ASP A C 1
ATOM 798 O O . ASP A 1 99 ? -7.035 0.001 12.052 1.00 90.88 99 ASP A O 1
ATOM 802 N N . PHE A 1 100 ? -6.422 0.051 14.207 1.00 90.25 100 PHE A N 1
ATOM 803 C CA . PHE A 1 100 ? -6.369 1.499 14.250 1.00 90.25 100 PHE A CA 1
ATOM 804 C C . PHE A 1 100 ? -5.020 1.993 13.733 1.00 90.25 100 PHE A C 1
ATOM 806 O O . PHE A 1 100 ? -3.962 1.550 14.190 1.00 90.25 100 PHE A O 1
ATOM 813 N N . PHE A 1 101 ? -5.076 2.991 12.862 1.00 91.12 101 PHE A N 1
ATOM 814 C CA . PHE A 1 101 ? -3.919 3.750 12.426 1.00 91.12 101 PHE A CA 1
ATOM 815 C C . PHE A 1 101 ? -4.332 5.168 12.040 1.00 91.12 101 PHE A C 1
ATOM 817 O O . PHE A 1 101 ? -5.515 5.441 11.819 1.00 91.12 101 PHE A O 1
ATOM 824 N N . ILE A 1 102 ? -3.349 6.052 11.920 1.00 90.12 102 ILE A N 1
ATOM 825 C CA . ILE A 1 102 ? -3.497 7.341 11.243 1.00 90.12 102 ILE A CA 1
ATOM 826 C C . ILE A 1 102 ? -2.591 7.381 10.015 1.00 90.12 102 ILE A C 1
ATOM 828 O O . ILE A 1 102 ? -1.551 6.719 9.981 1.00 90.12 102 ILE A O 1
ATOM 832 N N . LEU A 1 103 ? -2.993 8.157 9.014 1.00 87.12 103 LEU A N 1
ATOM 833 C CA . LEU A 1 103 ? -2.119 8.591 7.936 1.00 87.12 103 LEU A CA 1
ATOM 834 C C . LEU A 1 103 ? -1.676 10.020 8.241 1.00 87.12 103 LEU A C 1
ATOM 836 O O . LEU A 1 103 ? -2.471 10.958 8.152 1.00 87.12 103 LEU A O 1
ATOM 840 N N . ARG A 1 104 ? -0.409 10.161 8.607 1.00 82.38 104 ARG A N 1
ATOM 841 C CA . ARG A 1 104 ? 0.250 11.439 8.843 1.00 82.38 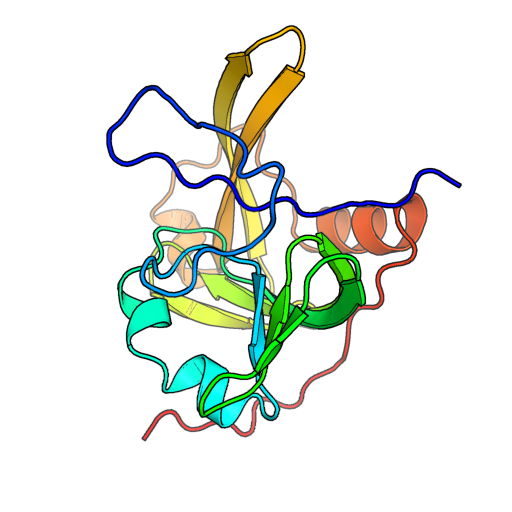104 ARG A CA 1
ATOM 842 C C . ARG A 1 104 ? 0.807 11.975 7.544 1.00 82.38 104 ARG A C 1
ATOM 844 O O . ARG A 1 104 ? 1.503 11.246 6.847 1.00 82.38 104 ARG A O 1
ATOM 851 N N . VAL A 1 105 ? 0.583 13.252 7.262 1.00 76.44 105 VAL A N 1
ATOM 852 C CA . VAL A 1 105 ? 1.227 13.951 6.144 1.00 76.44 105 VAL A CA 1
ATOM 853 C C . VAL A 1 105 ? 2.276 14.897 6.719 1.00 76.44 105 VAL A C 1
ATOM 855 O O . VAL A 1 105 ? 1.920 15.923 7.288 1.00 76.44 105 VAL A O 1
ATOM 858 N N . PHE A 1 106 ? 3.563 14.551 6.608 1.00 69.69 106 PHE A N 1
ATOM 859 C CA . PHE A 1 106 ? 4.650 15.315 7.252 1.00 69.69 106 PHE A CA 1
ATOM 860 C C . PHE A 1 106 ? 5.356 16.307 6.310 1.00 69.69 106 PHE A C 1
ATOM 862 O O . PHE A 1 106 ? 6.355 16.927 6.656 1.00 69.69 106 PHE A O 1
ATOM 869 N N . GLY A 1 107 ? 4.839 16.494 5.100 1.00 64.69 107 GLY A N 1
ATOM 870 C CA . GLY A 1 107 ? 5.368 17.494 4.185 1.00 64.69 107 GLY A CA 1
ATOM 871 C C . GLY A 1 107 ? 4.736 17.404 2.812 1.00 64.69 107 GLY A C 1
ATOM 872 O O . GLY A 1 107 ? 4.233 16.352 2.407 1.00 64.69 107 GLY A O 1
ATOM 873 N N . ALA A 1 108 ? 4.789 18.520 2.097 1.00 68.69 108 ALA A N 1
ATOM 874 C CA . ALA A 1 108 ? 4.472 18.568 0.687 1.00 68.69 108 ALA A CA 1
ATOM 875 C C . ALA A 1 108 ? 5.491 19.443 -0.040 1.00 68.69 108 ALA A C 1
ATOM 877 O O . ALA A 1 108 ? 5.894 20.483 0.479 1.00 68.69 108 ALA A O 1
ATOM 878 N N . PHE A 1 109 ? 5.890 19.036 -1.238 1.00 64.50 109 PHE A N 1
ATOM 879 C CA . PHE A 1 109 ? 6.674 19.877 -2.134 1.00 64.50 109 PHE A CA 1
ATOM 880 C C . PHE A 1 109 ? 5.981 19.994 -3.487 1.00 64.50 109 PHE A C 1
ATOM 882 O O . PHE A 1 109 ? 5.146 19.166 -3.863 1.00 64.50 109 PHE A O 1
ATOM 889 N N . MET A 1 110 ? 6.299 21.074 -4.192 1.00 67.69 110 MET A N 1
ATOM 890 C CA . MET A 1 110 ? 5.733 21.394 -5.493 1.00 67.69 110 MET A CA 1
ATOM 891 C C . MET A 1 110 ? 6.802 21.213 -6.558 1.00 67.69 110 MET A C 1
ATOM 893 O O . MET A 1 110 ? 7.875 21.798 -6.454 1.00 67.69 110 MET A O 1
ATOM 897 N N . GLU A 1 111 ? 6.488 20.468 -7.610 1.00 58.75 111 GLU A N 1
ATOM 898 C CA . GLU A 1 111 ? 7.361 20.332 -8.773 1.00 58.75 111 GLU A CA 1
ATOM 899 C C . GLU A 1 111 ? 6.510 20.277 -10.044 1.00 58.75 111 GLU A C 1
ATOM 901 O O . GLU A 1 111 ? 5.540 19.520 -10.131 1.00 58.75 111 GLU A O 1
ATOM 906 N N . GLY A 1 112 ? 6.812 21.140 -11.021 1.00 68.12 112 GLY A N 1
ATOM 907 C CA . GLY A 1 112 ? 6.088 21.181 -12.298 1.00 68.12 112 GLY A CA 1
ATOM 908 C C . GLY A 1 112 ? 4.568 21.369 -12.161 1.00 68.12 112 GLY A C 1
ATOM 909 O O . GLY A 1 112 ? 3.802 20.771 -12.917 1.00 68.12 112 GLY A O 1
ATOM 910 N N . GLY A 1 113 ? 4.114 22.131 -11.157 1.00 71.38 113 GLY A N 1
ATOM 911 C CA . GLY A 1 113 ? 2.687 22.345 -10.872 1.00 71.38 113 GLY A CA 1
ATOM 912 C C . GLY A 1 113 ? 1.974 21.162 -10.201 1.00 71.38 113 GLY A C 1
ATOM 913 O O . GLY A 1 113 ? 0.753 21.194 -10.051 1.00 71.38 113 GLY A O 1
ATOM 914 N N . LYS A 1 114 ? 2.706 20.121 -9.786 1.00 60.91 114 LYS A N 1
ATOM 915 C CA . LYS A 1 114 ? 2.177 18.976 -9.036 1.00 60.91 114 LYS A CA 1
ATOM 916 C C . LYS A 1 114 ? 2.608 19.059 -7.576 1.00 60.91 114 LYS A C 1
ATOM 918 O O . LYS A 1 114 ? 3.764 19.351 -7.289 1.00 60.91 114 LYS A O 1
ATOM 923 N N . THR A 1 115 ? 1.679 18.771 -6.667 1.00 62.75 115 THR A N 1
ATOM 924 C CA . THR A 1 115 ? 1.963 18.616 -5.236 1.00 62.75 115 THR A CA 1
ATOM 925 C C . THR A 1 115 ? 2.280 17.160 -4.935 1.00 62.75 115 THR A C 1
ATOM 927 O O . THR A 1 115 ? 1.466 16.276 -5.211 1.00 62.75 115 THR A O 1
ATOM 930 N N . PHE A 1 116 ? 3.431 16.921 -4.325 1.00 63.88 116 PHE A N 1
ATOM 931 C CA . PHE A 1 116 ? 3.836 15.624 -3.805 1.00 63.88 116 PHE A CA 1
ATOM 932 C C . PHE A 1 116 ? 3.782 15.686 -2.287 1.00 63.88 116 PHE A C 1
ATOM 934 O O . PHE A 1 116 ? 4.385 16.575 -1.698 1.00 63.88 116 PHE A O 1
ATOM 941 N N . ALA A 1 117 ? 3.045 14.769 -1.664 1.00 66.50 117 ALA A N 1
ATOM 942 C CA . ALA A 1 117 ? 2.923 14.679 -0.215 1.00 66.50 117 ALA A CA 1
ATOM 943 C C . ALA A 1 117 ? 3.576 13.393 0.290 1.00 66.50 117 ALA A C 1
ATOM 945 O O . ALA A 1 117 ? 3.340 12.315 -0.258 1.00 66.50 117 ALA A O 1
ATOM 946 N N . PHE A 1 118 ? 4.350 13.509 1.365 1.00 67.12 118 PHE A N 1
ATOM 947 C CA . PHE A 1 118 ? 4.918 12.360 2.061 1.00 67.12 118 PHE A CA 1
ATOM 948 C C . PHE A 1 118 ? 3.969 11.932 3.167 1.00 67.12 118 PHE A C 1
ATOM 950 O O . PHE A 1 118 ? 3.589 12.746 4.010 1.00 67.12 118 PHE A O 1
ATOM 957 N N . SER A 1 119 ? 3.568 10.662 3.135 1.00 76.56 119 SER A N 1
ATOM 958 C CA . SER A 1 119 ? 2.619 10.111 4.098 1.00 76.56 119 SER A CA 1
ATOM 959 C C . SER A 1 119 ? 3.220 8.948 4.880 1.00 76.56 119 SER A C 1
ATOM 961 O O . SER A 1 119 ? 3.926 8.123 4.306 1.00 76.56 119 SER A O 1
ATOM 963 N N . GLN A 1 120 ? 2.907 8.883 6.170 1.00 85.25 120 GLN A N 1
ATOM 964 C CA . GLN A 1 120 ? 3.334 7.839 7.100 1.00 85.25 120 GLN A CA 1
ATOM 965 C C . GLN A 1 120 ? 2.108 7.183 7.742 1.00 85.25 120 GLN A C 1
ATOM 967 O O . GLN A 1 120 ? 1.174 7.870 8.156 1.00 85.25 120 GLN A O 1
ATOM 972 N N . PHE A 1 121 ? 2.105 5.860 7.835 1.00 87.88 121 PHE A N 1
ATOM 973 C CA . PHE A 1 121 ? 1.150 5.079 8.603 1.00 87.88 121 PHE A CA 1
ATOM 974 C C . PHE A 1 121 ? 1.654 4.932 10.038 1.00 87.88 121 PHE A C 1
ATOM 976 O O . PHE A 1 121 ? 2.689 4.323 10.290 1.00 87.88 121 PHE A O 1
ATOM 983 N N . ILE A 1 122 ? 0.898 5.444 11.006 1.00 89.06 122 ILE A N 1
ATOM 984 C CA . ILE A 1 122 ? 1.241 5.330 12.428 1.00 89.06 122 ILE A CA 1
ATOM 985 C C . ILE A 1 122 ? 0.216 4.434 13.118 1.00 89.06 122 ILE A C 1
ATOM 987 O O . ILE A 1 122 ? -0.987 4.702 13.062 1.00 89.06 122 ILE A O 1
ATOM 991 N N . CYS A 1 123 ? 0.678 3.373 13.782 1.00 91.00 123 CYS A N 1
ATOM 992 C CA . CYS A 1 123 ? -0.191 2.489 14.556 1.00 91.00 123 CYS A CA 1
ATOM 993 C C . CYS A 1 123 ? -0.611 3.125 15.891 1.00 91.00 123 CYS A C 1
ATOM 995 O O . CYS A 1 123 ? 0.026 4.052 16.392 1.00 91.00 123 CYS A O 1
ATOM 997 N N . ARG A 1 124 ? -1.654 2.571 16.524 1.00 89.81 124 ARG A N 1
ATOM 998 C CA . ARG A 1 124 ? -2.137 3.031 17.839 1.00 89.81 124 ARG A CA 1
ATOM 999 C C . ARG A 1 124 ? -1.031 3.145 18.894 1.00 89.81 124 ARG A C 1
ATOM 1001 O O . ARG A 1 124 ? -1.008 4.125 19.627 1.00 89.81 124 ARG A O 1
ATOM 1008 N N . ASN A 1 125 ? -0.133 2.163 18.962 1.00 90.38 125 ASN A N 1
ATOM 1009 C CA . ASN A 1 125 ? 0.896 2.094 20.006 1.00 90.38 125 ASN A CA 1
ATOM 1010 C C . ASN A 1 125 ? 1.967 3.174 19.846 1.00 90.38 125 ASN A C 1
ATOM 1012 O O . ASN A 1 125 ? 2.567 3.593 20.828 1.00 90.38 125 ASN A O 1
ATOM 1016 N N . CYS A 1 126 ? 2.203 3.621 18.615 1.00 90.06 126 CYS A N 1
ATOM 1017 C CA . CYS A 1 126 ? 3.177 4.664 18.331 1.00 90.06 126 CYS A CA 1
ATOM 1018 C C . CYS A 1 126 ? 2.550 6.055 18.315 1.00 90.06 126 CYS A C 1
ATOM 1020 O O . CYS A 1 126 ? 3.290 7.024 18.325 1.00 90.06 126 CYS A O 1
ATOM 1022 N N . LEU A 1 127 ? 1.217 6.174 18.340 1.00 86.00 127 LEU A N 1
ATOM 1023 C CA . LEU A 1 127 ? 0.522 7.455 18.222 1.00 86.00 127 LEU A CA 1
ATOM 1024 C C . LEU A 1 127 ? 1.000 8.497 19.244 1.00 86.00 127 LEU A C 1
ATOM 1026 O O . LEU A 1 127 ? 1.135 9.661 18.898 1.00 86.00 127 LEU A O 1
ATOM 1030 N N . SER A 1 128 ? 1.291 8.094 20.483 1.00 81.12 128 SER A N 1
ATOM 1031 C CA . SER A 1 128 ? 1.760 9.014 21.530 1.00 81.12 128 SER A CA 1
ATOM 1032 C C . SER A 1 128 ? 3.190 9.517 21.324 1.00 81.12 128 SER A C 1
ATOM 1034 O O . SER A 1 128 ? 3.567 10.521 21.918 1.00 81.12 128 SER A O 1
ATOM 1036 N N . LEU A 1 129 ? 3.998 8.820 20.520 1.00 78.69 129 LEU A N 1
ATOM 1037 C CA . LEU A 1 129 ? 5.380 9.209 20.216 1.00 78.69 129 LEU A CA 1
ATOM 1038 C C . LEU A 1 129 ? 5.446 10.320 19.170 1.00 78.69 129 LEU A C 1
ATOM 1040 O O . LEU A 1 129 ? 6.490 10.932 18.966 1.00 78.69 129 LEU A O 1
ATOM 1044 N N . VAL A 1 130 ? 4.331 10.575 18.495 1.00 70.12 130 VAL A N 1
ATOM 1045 C CA . VAL A 1 130 ? 4.275 11.438 17.333 1.00 70.12 130 VAL A CA 1
ATOM 1046 C C . VAL A 1 130 ? 3.236 12.528 17.588 1.00 70.12 130 VAL A C 1
ATOM 1048 O O . VAL A 1 130 ? 2.057 12.241 17.745 1.00 70.12 130 VAL A O 1
ATOM 1051 N N . CYS A 1 131 ? 3.668 13.799 17.642 1.00 59.97 131 CYS A N 1
ATOM 1052 C CA . CYS A 1 131 ? 2.781 14.946 17.897 1.00 59.97 131 CYS A CA 1
ATOM 1053 C C . CYS A 1 131 ? 1.597 14.924 16.929 1.00 59.97 131 CYS A C 1
ATOM 1055 O O . CYS A 1 131 ? 1.815 15.080 15.727 1.00 59.97 131 CYS A O 1
ATOM 1057 N N . SER A 1 132 ? 0.378 14.700 17.423 1.00 55.72 132 SER A N 1
ATOM 1058 C CA . SER A 1 132 ? -0.828 14.711 16.596 1.00 55.72 132 SER A CA 1
ATOM 1059 C C . SER A 1 132 ? -0.995 16.107 16.007 1.00 55.72 132 SER A C 1
ATOM 1061 O O . SER A 1 132 ? -1.192 17.069 16.752 1.00 55.72 132 SER A O 1
ATOM 1063 N N . SER A 1 133 ? -0.868 16.230 14.693 1.00 59.09 133 SER A N 1
ATOM 1064 C CA . SER A 1 133 ? -1.109 17.496 14.003 1.00 59.09 133 SER A CA 1
ATOM 1065 C C . SER A 1 133 ? -2.545 17.531 13.483 1.00 59.09 133 SER A C 1
ATOM 1067 O O . SER A 1 133 ? -3.155 16.483 13.272 1.00 59.09 133 SER A O 1
ATOM 1069 N N . GLU A 1 134 ? -3.100 18.721 13.243 1.00 52.78 134 GLU A N 1
ATOM 1070 C CA . GLU A 1 134 ? -4.464 18.879 12.702 1.00 52.78 134 GLU A CA 1
ATOM 1071 C C . GLU A 1 134 ? -4.665 18.214 11.323 1.00 52.78 134 GLU A C 1
ATOM 1073 O O . GLU A 1 134 ? -5.797 18.055 10.865 1.00 52.78 134 GLU A O 1
ATOM 1078 N N . THR A 1 135 ? -3.585 17.808 10.648 1.00 60.88 135 THR A N 1
ATOM 1079 C CA . THR A 1 135 ? -3.606 17.201 9.311 1.00 60.88 135 THR A CA 1
ATOM 1080 C C . THR A 1 135 ? -3.623 15.670 9.320 1.00 60.88 135 THR A C 1
ATOM 1082 O O . THR A 1 135 ? -3.692 15.065 8.246 1.00 60.88 135 THR A O 1
ATOM 1085 N N . ASP A 1 136 ? -3.594 15.028 10.493 1.00 69.50 136 ASP A N 1
ATOM 1086 C CA . ASP A 1 136 ? -3.626 13.570 10.601 1.00 69.50 136 ASP A CA 1
ATOM 1087 C C . ASP A 1 136 ? -5.007 13.023 10.194 1.00 69.50 136 ASP A C 1
ATOM 1089 O O . ASP A 1 136 ? -6.055 13.413 10.716 1.00 69.50 136 ASP A O 1
ATOM 1093 N N . LEU A 1 137 ? -5.027 12.083 9.245 1.00 76.38 137 LEU A N 1
ATOM 1094 C CA . LEU A 1 137 ? -6.259 11.432 8.805 1.00 76.38 137 LEU A CA 1
ATOM 1095 C C . LEU A 1 137 ? -6.434 10.093 9.515 1.00 76.38 137 LEU A C 1
ATOM 1097 O O . LEU A 1 137 ? -5.585 9.210 9.410 1.00 76.38 137 LEU A O 1
ATOM 1101 N N . GLU A 1 138 ? -7.579 9.897 10.170 1.00 84.88 138 GLU A N 1
ATOM 1102 C CA . GLU A 1 138 ? -7.923 8.593 10.739 1.00 84.88 138 GLU A CA 1
ATOM 1103 C C . GLU A 1 138 ? -7.964 7.517 9.643 1.00 84.88 138 GLU A C 1
ATOM 1105 O O . GLU A 1 138 ? -8.580 7.693 8.585 1.00 84.88 138 GLU A O 1
ATOM 1110 N N . GLY A 1 139 ? -7.348 6.367 9.913 1.00 83.19 139 GLY A N 1
ATOM 1111 C CA . GLY A 1 139 ? -7.176 5.286 8.951 1.00 83.19 139 GLY A CA 1
ATOM 1112 C C . GLY A 1 139 ? -8.476 4.796 8.316 1.00 83.19 139 GLY A C 1
ATOM 1113 O O . GLY A 1 139 ? -8.522 4.558 7.109 1.00 83.19 139 GLY A O 1
ATOM 1114 N N . LYS A 1 140 ? -9.582 4.751 9.072 1.00 85.00 140 LYS A N 1
ATOM 1115 C CA . LYS A 1 140 ? -10.907 4.396 8.529 1.00 85.00 140 LYS A CA 1
ATOM 1116 C C . LYS A 1 140 ? -11.384 5.376 7.460 1.00 85.00 140 LYS A C 1
ATOM 1118 O O . LYS A 1 140 ? -11.942 4.963 6.442 1.00 85.00 140 LYS A O 1
ATOM 1123 N N . ARG A 1 141 ? -11.137 6.674 7.658 1.00 87.25 141 ARG A N 1
ATOM 1124 C CA . ARG A 1 141 ? -11.464 7.713 6.673 1.00 87.25 141 ARG A CA 1
ATOM 1125 C C . ARG A 1 141 ? -10.596 7.568 5.426 1.00 87.25 141 ARG A C 1
ATOM 1127 O O . ARG A 1 141 ? -11.115 7.687 4.318 1.00 87.25 141 ARG A O 1
ATOM 1134 N N . VAL A 1 142 ? -9.309 7.262 5.591 1.00 85.25 142 VAL A N 1
ATOM 1135 C CA . VAL A 1 142 ? -8.383 6.987 4.478 1.00 85.25 142 VAL A CA 1
ATOM 1136 C C . VAL A 1 142 ? -8.866 5.794 3.655 1.00 85.25 142 VAL A C 1
ATOM 1138 O O . VAL A 1 142 ? -9.050 5.921 2.446 1.00 85.25 142 VAL A O 1
ATOM 1141 N N . VAL A 1 143 ? -9.153 4.666 4.307 1.00 86.25 143 VAL A N 1
ATOM 1142 C CA . VAL A 1 143 ? -9.701 3.456 3.675 1.00 86.25 143 VAL A CA 1
ATOM 1143 C C . VAL A 1 143 ? -10.967 3.768 2.882 1.00 86.25 143 VAL A C 1
ATOM 1145 O O . VAL A 1 143 ? -11.056 3.428 1.700 1.00 86.25 143 VAL A O 1
ATOM 1148 N N . HIS A 1 144 ? -11.914 4.477 3.497 1.00 87.56 144 HIS A N 1
ATOM 1149 C CA . HIS A 1 144 ? -13.159 4.852 2.838 1.00 87.56 144 HIS A CA 1
ATOM 1150 C C . HIS A 1 144 ? -12.914 5.700 1.579 1.00 87.56 144 HIS A C 1
ATOM 1152 O O . HIS A 1 144 ? -13.540 5.475 0.542 1.00 87.56 144 HIS A O 1
ATOM 1158 N N . LEU A 1 145 ? -11.980 6.656 1.634 1.00 86.94 145 LEU A N 1
ATOM 1159 C CA . LEU A 1 145 ? -11.617 7.481 0.480 1.00 86.94 145 LEU A CA 1
ATOM 1160 C C . LEU A 1 145 ? -10.969 6.658 -0.638 1.00 86.94 145 LEU A C 1
ATOM 1162 O O . LEU A 1 145 ? -11.307 6.868 -1.804 1.00 86.94 145 LEU A O 1
ATOM 1166 N N . LEU A 1 146 ? -10.079 5.717 -0.309 1.00 85.12 146 LEU A N 1
ATOM 1167 C CA . LEU A 1 146 ? -9.439 4.836 -1.292 1.00 85.12 146 LEU A CA 1
ATOM 1168 C C . LEU A 1 146 ? -10.471 3.967 -2.023 1.00 85.12 146 LEU A C 1
ATOM 1170 O O . LEU A 1 146 ? -10.468 3.904 -3.256 1.00 85.12 146 LEU A O 1
ATOM 1174 N N . GLN A 1 147 ? -11.403 3.376 -1.275 1.00 86.69 147 GLN A N 1
ATOM 1175 C CA . GLN A 1 147 ? -12.510 2.593 -1.825 1.00 86.69 147 GLN A CA 1
ATOM 1176 C C . GLN A 1 147 ? -13.418 3.452 -2.709 1.00 86.69 147 GLN A C 1
ATOM 1178 O O . GLN A 1 147 ? -13.630 3.138 -3.879 1.00 86.69 147 GLN A O 1
ATOM 1183 N N . LYS A 1 148 ? -13.919 4.573 -2.180 1.00 88.12 148 LYS A N 1
ATOM 1184 C CA . LYS A 1 148 ? -14.914 5.412 -2.861 1.00 88.12 148 LYS A CA 1
ATOM 1185 C C . LYS A 1 148 ? -14.354 6.125 -4.091 1.00 88.12 148 LYS A C 1
ATOM 1187 O O . LYS A 1 148 ? -15.033 6.214 -5.109 1.00 88.12 148 LYS A O 1
ATOM 1192 N N . LYS A 1 149 ? -13.141 6.677 -3.999 1.00 84.75 149 LYS A N 1
ATOM 1193 C CA . LYS A 1 149 ? -12.558 7.512 -5.061 1.00 84.75 149 LYS A CA 1
ATOM 1194 C C . LYS A 1 149 ? -11.860 6.687 -6.132 1.00 84.75 149 LYS A C 1
ATOM 1196 O O . LYS A 1 149 ? -11.915 7.051 -7.306 1.00 84.75 149 LYS A O 1
ATOM 1201 N N . TYR A 1 150 ? -11.180 5.618 -5.726 1.00 82.38 150 TYR A N 1
ATOM 1202 C CA . TYR A 1 150 ? -10.311 4.862 -6.619 1.00 82.38 150 TYR A CA 1
ATOM 1203 C C . TYR A 1 150 ? -10.779 3.433 -6.860 1.00 82.38 150 TYR A C 1
ATOM 1205 O O . TYR A 1 150 ? -10.196 2.795 -7.727 1.00 82.38 150 TYR A O 1
ATOM 1213 N N . GLY A 1 151 ? -11.809 2.937 -6.168 1.00 85.62 151 GLY A N 1
ATOM 1214 C CA . GLY A 1 151 ? -12.296 1.562 -6.322 1.00 85.62 151 GLY A CA 1
ATOM 1215 C C . GLY A 1 151 ? -11.352 0.506 -5.739 1.00 85.62 151 GLY A C 1
ATOM 1216 O O . GLY A 1 151 ? -11.445 -0.659 -6.112 1.00 85.62 151 GLY A O 1
ATOM 1217 N N . ILE A 1 152 ? -10.428 0.912 -4.864 1.00 88.06 152 ILE A N 1
ATOM 1218 C CA . ILE A 1 152 ? -9.427 0.024 -4.261 1.00 88.06 152 ILE A CA 1
ATOM 1219 C C . ILE A 1 152 ? -10.103 -0.820 -3.183 1.00 88.06 152 ILE A C 1
ATOM 1221 O O . ILE A 1 152 ? -10.726 -0.272 -2.276 1.00 88.06 152 ILE A O 1
ATOM 1225 N N . GLN A 1 153 ? -9.970 -2.142 -3.249 1.00 91.31 153 GLN A N 1
ATOM 1226 C CA . GLN A 1 153 ? -10.531 -3.042 -2.238 1.00 91.31 153 GLN A CA 1
ATOM 1227 C C . GLN A 1 153 ? -9.634 -3.110 -0.994 1.00 91.31 153 GLN A C 1
ATOM 1229 O O . GLN A 1 153 ? -8.415 -3.032 -1.110 1.00 91.31 153 GLN A O 1
ATOM 1234 N N . ILE A 1 154 ? -10.219 -3.298 0.192 1.00 90.81 154 ILE A N 1
ATOM 1235 C CA . ILE A 1 154 ? -9.451 -3.609 1.407 1.00 90.81 154 ILE A CA 1
ATOM 1236 C C . ILE A 1 154 ? -9.707 -5.065 1.767 1.00 90.81 154 ILE A C 1
ATOM 1238 O O . ILE A 1 154 ? -10.844 -5.451 2.041 1.00 90.81 154 ILE A O 1
ATOM 1242 N N . GLU A 1 155 ? -8.655 -5.875 1.717 1.00 89.19 155 GLU A N 1
ATOM 1243 C CA . GLU A 1 155 ? -8.725 -7.294 2.045 1.00 89.19 155 GLU A CA 1
ATOM 1244 C C . GLU A 1 155 ? -8.689 -7.491 3.558 1.00 89.19 155 GLU A C 1
ATOM 1246 O O . GLU A 1 155 ? -7.871 -6.899 4.263 1.00 89.19 155 GLU A O 1
ATOM 1251 N N . LYS A 1 156 ? -9.567 -8.367 4.051 1.00 81.06 156 LYS A N 1
ATOM 1252 C CA . LYS A 1 156 ? -9.463 -8.889 5.410 1.00 81.06 156 LYS A CA 1
ATOM 1253 C C . LYS A 1 156 ? -8.333 -9.906 5.432 1.00 81.06 156 LYS A C 1
ATOM 1255 O O . LYS A 1 156 ? -8.335 -10.838 4.628 1.00 81.06 156 LYS A O 1
ATOM 1260 N N . ARG A 1 157 ? -7.392 -9.748 6.355 1.00 69.50 157 ARG A N 1
ATOM 1261 C CA . ARG A 1 157 ? -6.391 -10.775 6.639 1.00 69.50 157 ARG A CA 1
ATOM 1262 C C . ARG A 1 157 ? -6.521 -11.226 8.081 1.00 69.50 157 ARG A C 1
ATOM 1264 O O . ARG A 1 157 ? -6.544 -10.391 8.977 1.00 69.50 157 ARG A O 1
ATOM 1271 N N . GLU A 1 158 ? -6.538 -12.529 8.297 1.00 55.88 158 GLU A N 1
ATOM 1272 C CA . GLU A 1 158 ? -6.170 -13.108 9.586 1.00 55.88 158 GLU A CA 1
ATOM 1273 C C . GLU A 1 158 ? -4.637 -13.148 9.613 1.00 55.88 158 GLU A C 1
ATOM 1275 O O . GLU A 1 158 ? -4.005 -13.701 8.708 1.00 55.88 158 GLU A O 1
ATOM 1280 N N . ILE A 1 159 ? -4.010 -12.444 10.558 1.00 53.19 159 ILE A N 1
ATOM 1281 C CA . ILE A 1 159 ? -2.546 -12.348 10.629 1.00 53.19 159 ILE A CA 1
ATOM 1282 C C . ILE A 1 159 ? -2.000 -13.710 11.079 1.00 53.19 159 ILE A C 1
ATOM 1284 O O . ILE A 1 159 ? -1.845 -13.972 12.262 1.00 53.19 159 ILE A O 1
ATOM 1288 N N . GLY A 1 160 ? -1.724 -14.585 10.114 1.00 46.56 160 GLY A N 1
ATOM 1289 C CA . GLY A 1 160 ? -1.003 -15.847 10.290 1.00 46.56 160 GLY A CA 1
ATOM 1290 C C . GLY A 1 160 ? 0.433 -15.774 9.768 1.00 46.56 160 GLY A C 1
ATOM 1291 O O . GLY A 1 160 ? 0.894 -16.712 9.127 1.00 46.56 160 GLY A O 1
ATOM 1292 N N . LEU A 1 161 ? 1.118 -14.640 9.941 1.00 49.62 161 LEU A N 1
ATOM 1293 C CA . LEU A 1 161 ? 2.532 -14.502 9.587 1.00 49.62 161 LEU A CA 1
ATOM 1294 C C . LEU A 1 161 ? 3.344 -14.236 10.851 1.00 49.62 161 LEU A C 1
ATOM 1296 O O . LEU A 1 161 ? 3.507 -13.093 11.270 1.00 49.62 161 LEU A O 1
ATOM 1300 N N . THR A 1 162 ? 3.868 -15.304 11.442 1.00 37.88 162 THR A N 1
ATOM 1301 C CA . THR A 1 162 ? 5.074 -15.221 12.257 1.00 37.88 162 THR A CA 1
ATOM 1302 C C . THR A 1 162 ? 6.229 -14.854 11.332 1.00 37.88 162 THR A C 1
ATOM 1304 O O . THR A 1 162 ? 6.577 -15.604 10.421 1.00 37.88 162 THR A O 1
ATOM 1307 N N . VAL A 1 163 ? 6.798 -13.668 11.538 1.00 37.22 163 VAL A N 1
ATOM 1308 C CA . VAL A 1 163 ? 8.136 -13.348 11.042 1.00 37.22 163 VAL A CA 1
ATOM 1309 C C . VAL A 1 163 ? 9.087 -14.150 11.929 1.00 37.22 163 VAL A C 1
ATOM 1311 O O . VAL A 1 163 ? 9.342 -13.753 13.062 1.00 37.22 163 VAL A O 1
ATOM 1314 N N . SER A 1 164 ? 9.471 -15.341 11.472 1.00 33.12 164 SER A N 1
ATOM 1315 C CA . SER A 1 164 ? 10.541 -16.141 12.080 1.00 33.12 164 SER A CA 1
ATOM 1316 C C . SER A 1 164 ? 11.901 -15.588 11.690 1.00 33.12 164 SER A C 1
ATOM 1318 O O . SER A 1 164 ? 12.062 -15.339 10.471 1.00 33.12 164 SER A O 1
#

Foldseek 3Di:
DDADKDAWFDDPDDDDTDGPPQFDDPPDPIFDDDFPDVVCVVVDVVLVVDQAWDWDADKDADDDWDADPGGIGHRIIGQQATAWTAANPPRHIAGLVDFKWKWDFPDWDDDPNDIDTGIHIHGPVCVVVDPDDPRIHISVRVQVCCCPVNVYHYDDDDPPDDPD

pLDDT: mean 72.26, std 17.29, range [23.92, 91.31]